Protein AF-A0A0G1EX30-F1 (afdb_monomer)

pLDDT: mean 79.74, std 10.39, range [30.94, 90.31]

Secondary structure (DSSP, 8-state):
------TTS---EEEGGGHHHHHHHHHHHHHHHHHHHHHHHHHIIIIIHHHHHHHHHHTT-PPPHHHHHHHHHHHHHHHHHHHHHHHHHHH-----HHHHHHHTTS-TT-EEEHHHH--HHHHHHHHHHHHHHHHHHHHHHHHHHHHHHTT-

Mean predicted aligned error: 8.18 Å

Sequence (152 aa):
MVIIPFPFLFFHYIKKEDARDLLKKQRKFIPIILFAVVGVAVIIQFFVSPKIFSLYKDLNEPVPFMTQISSYVVIAITAVCSIIISIYLKSTPPNYERLDKVLAKYKEGEMIKTREILDFRYEIVIFVLLGVIVGYLVLSNIVPIYNLTNKY

Organism: NCBI:txid1618369

Structure (mmCIF, N/CA/C/O backbone):
data_AF-A0A0G1EX30-F1
#
_entry.id   AF-A0A0G1EX30-F1
#
loop_
_atom_site.group_PDB
_atom_site.id
_atom_site.type_symbol
_atom_site.label_atom_id
_atom_site.label_alt_id
_atom_site.label_comp_id
_atom_site.label_asym_id
_atom_site.label_entity_id
_atom_site.label_seq_id
_atom_site.pdbx_PDB_ins_code
_atom_site.Cartn_x
_atom_site.Cartn_y
_atom_site.Cartn_z
_atom_site.occupancy
_atom_site.B_iso_or_equiv
_atom_site.auth_seq_id
_atom_site.auth_comp_id
_atom_site.auth_asym_id
_atom_site.auth_atom_id
_atom_site.pdbx_PDB_model_num
ATOM 1 N N . MET A 1 1 ? 8.074 -14.103 22.577 1.00 32.94 1 MET A N 1
ATOM 2 C CA . MET A 1 1 ? 7.420 -14.505 21.314 1.00 32.94 1 MET A CA 1
ATOM 3 C C . MET A 1 1 ? 6.399 -13.430 20.967 1.00 32.94 1 MET A C 1
ATOM 5 O O . MET A 1 1 ? 5.370 -13.347 21.622 1.00 32.94 1 MET A O 1
ATOM 9 N N . VAL A 1 2 ? 6.731 -12.511 20.056 1.00 30.94 2 VAL A N 1
ATOM 10 C CA . VAL A 1 2 ? 5.816 -11.431 19.650 1.00 30.94 2 VAL A CA 1
ATOM 11 C C . VAL A 1 2 ? 4.807 -12.048 18.692 1.00 30.94 2 VAL A C 1
ATOM 13 O O . VAL A 1 2 ? 5.081 -12.206 17.507 1.00 30.94 2 VAL A O 1
ATOM 16 N N . ILE A 1 3 ? 3.666 -12.476 19.228 1.00 39.44 3 ILE A N 1
ATOM 17 C CA . ILE A 1 3 ? 2.517 -12.874 18.418 1.00 39.44 3 ILE A CA 1
ATOM 18 C C . ILE A 1 3 ? 2.025 -11.581 17.780 1.00 39.44 3 ILE A C 1
ATOM 20 O O . ILE A 1 3 ? 1.371 -10.778 18.438 1.00 39.44 3 ILE A O 1
ATOM 24 N N . ILE A 1 4 ? 2.416 -11.335 16.531 1.00 45.66 4 ILE A N 1
ATOM 25 C CA . ILE A 1 4 ? 1.800 -10.301 15.704 1.00 45.66 4 ILE A CA 1
ATOM 26 C C . ILE A 1 4 ? 0.360 -10.782 15.516 1.00 45.66 4 ILE A C 1
ATOM 28 O O . ILE A 1 4 ? 0.157 -11.783 14.824 1.00 45.66 4 ILE A O 1
ATOM 32 N N . PRO A 1 5 ? -0.645 -10.170 16.165 1.00 50.03 5 PRO A N 1
ATOM 33 C CA . PRO A 1 5 ? -2.001 -10.622 15.980 1.00 50.03 5 PRO A CA 1
ATOM 34 C C . PRO A 1 5 ? -2.394 -10.104 14.605 1.00 50.03 5 PRO A C 1
ATOM 36 O O . PRO A 1 5 ? -2.685 -8.922 14.458 1.00 50.03 5 PRO A O 1
ATOM 39 N N . PHE A 1 6 ? -2.363 -10.958 13.583 1.00 54.72 6 PHE A N 1
ATOM 40 C CA . PHE A 1 6 ? -3.203 -10.716 12.422 1.00 54.72 6 PHE A CA 1
ATOM 41 C C . PHE A 1 6 ? -4.639 -10.743 12.958 1.00 54.72 6 PHE A C 1
ATOM 43 O O . PHE A 1 6 ? -5.106 -11.812 13.357 1.00 54.72 6 PHE A O 1
ATOM 50 N N . PRO A 1 7 ? -5.360 -9.611 13.004 1.00 56.94 7 PRO A N 1
ATOM 51 C CA . PRO A 1 7 ? -6.721 -9.570 13.544 1.00 56.94 7 PRO A CA 1
ATOM 52 C C . PRO A 1 7 ? -7.732 -10.334 12.659 1.00 56.94 7 PRO A C 1
ATOM 54 O O . PRO A 1 7 ? -8.924 -10.352 12.947 1.00 56.94 7 PRO A O 1
ATOM 57 N N . PHE A 1 8 ? -7.254 -10.966 11.581 1.00 55.91 8 PHE A N 1
ATOM 58 C CA . PHE A 1 8 ? -7.993 -11.177 10.345 1.00 55.91 8 PHE A CA 1
ATOM 59 C C . PHE A 1 8 ? -8.662 -12.552 10.191 1.00 55.91 8 PHE A C 1
ATOM 61 O O . PHE A 1 8 ? -9.606 -12.666 9.420 1.00 55.91 8 PHE A O 1
ATOM 68 N N . LEU A 1 9 ? -8.217 -13.606 10.886 1.00 54.91 9 LEU A N 1
ATOM 69 C CA . LEU A 1 9 ? -8.638 -14.980 10.537 1.00 54.91 9 LEU A CA 1
ATOM 70 C C . LEU A 1 9 ? -9.211 -15.823 11.675 1.00 54.91 9 LEU A C 1
ATOM 72 O O . LEU A 1 9 ? -9.740 -16.901 11.420 1.00 54.91 9 LEU A O 1
ATOM 76 N N . PHE A 1 10 ? -9.180 -15.335 12.914 1.00 54.22 10 PHE A N 1
ATOM 77 C CA . PHE A 1 10 ? -9.659 -16.112 14.050 1.00 54.22 10 PHE A CA 1
ATOM 78 C C . PHE A 1 10 ? -10.590 -15.290 14.936 1.00 54.22 10 PHE A C 1
ATOM 80 O O . PHE A 1 10 ? -10.183 -14.316 15.576 1.00 54.22 10 PHE A O 1
ATOM 87 N N . PHE A 1 11 ? -11.853 -15.715 14.981 1.00 64.50 11 PHE A N 1
ATOM 88 C CA . PHE A 1 11 ? -12.882 -15.172 15.859 1.00 64.50 11 PHE A CA 1
ATOM 89 C C . PHE A 1 11 ? -12.583 -15.547 17.311 1.00 64.50 11 PHE A C 1
ATOM 91 O O . PHE A 1 11 ? -13.080 -16.544 17.828 1.00 64.50 11 PHE A O 1
ATOM 98 N N . HIS A 1 12 ? -11.752 -14.744 17.963 1.00 76.38 12 HIS A N 1
ATOM 99 C CA . HIS A 1 12 ? -11.476 -14.891 19.384 1.00 76.38 12 HIS A CA 1
ATOM 100 C C . HIS A 1 12 ? -12.480 -14.103 20.226 1.00 76.38 12 HIS A C 1
ATOM 102 O O . HIS A 1 12 ? -13.057 -13.103 19.787 1.00 76.38 12 HIS A O 1
ATOM 108 N N . TYR A 1 13 ? -12.681 -14.586 21.446 1.00 82.75 13 TYR A N 1
ATOM 109 C CA . TYR A 1 13 ? -13.396 -13.875 22.491 1.00 82.75 13 TYR A CA 1
ATOM 110 C C . TYR A 1 13 ? -12.392 -13.058 23.301 1.00 82.75 13 TYR A C 1
ATOM 112 O O . TYR A 1 13 ? -11.332 -13.570 23.662 1.00 82.75 13 TYR A O 1
ATOM 120 N N . ILE A 1 14 ? -12.723 -11.804 23.592 1.00 85.75 14 ILE A N 1
ATOM 121 C CA . ILE A 1 14 ? -11.867 -10.869 24.330 1.00 85.75 14 ILE A CA 1
ATOM 122 C C . ILE A 1 14 ? -12.681 -10.145 25.393 1.00 85.75 14 ILE A C 1
ATOM 124 O O . ILE A 1 14 ? -13.885 -9.958 25.230 1.00 85.75 14 ILE A O 1
ATOM 128 N N . LYS A 1 15 ? -12.050 -9.754 26.499 1.00 87.12 15 LYS A N 1
ATOM 129 C CA . LYS A 1 15 ? -12.765 -9.071 27.577 1.00 87.12 15 LYS A CA 1
ATOM 130 C C . LYS A 1 15 ? -13.219 -7.682 27.135 1.00 87.12 15 LYS A C 1
ATOM 132 O O . LYS A 1 15 ? -12.518 -7.000 26.386 1.00 87.12 15 LYS A O 1
ATOM 137 N N . LYS A 1 16 ? -14.365 -7.235 27.657 1.00 85.69 16 LYS A N 1
ATOM 138 C CA . LYS A 1 16 ? -14.918 -5.890 27.417 1.00 85.69 16 LYS A CA 1
ATOM 139 C C . LYS A 1 16 ? -13.895 -4.762 27.619 1.00 85.69 16 LYS A C 1
ATOM 141 O O . LYS A 1 16 ? -13.865 -3.818 26.832 1.00 85.69 16 LYS A O 1
ATOM 146 N N . GLU A 1 17 ? -13.065 -4.867 28.653 1.00 85.69 17 GLU A N 1
ATOM 147 C CA . GLU A 1 17 ? -12.040 -3.875 29.007 1.00 85.69 17 GLU A CA 1
ATOM 148 C C . GLU A 1 17 ? -10.961 -3.706 27.922 1.00 85.69 17 GLU A C 1
ATOM 150 O O . GLU A 1 17 ? -10.570 -2.583 27.602 1.00 85.69 17 GLU A O 1
ATOM 155 N N . ASP A 1 18 ? -10.580 -4.797 27.255 1.00 85.81 18 ASP A N 1
ATOM 156 C CA . ASP A 1 18 ? -9.525 -4.806 26.236 1.00 85.81 18 ASP A CA 1
ATOM 157 C C . ASP A 1 18 ? -10.012 -4.330 24.857 1.00 85.81 18 ASP A C 1
ATOM 159 O O . ASP A 1 18 ? -9.211 -4.058 23.956 1.00 85.81 18 ASP A O 1
ATOM 163 N N . ALA A 1 19 ? -11.327 -4.199 24.662 1.00 83.88 19 ALA A N 1
ATOM 164 C CA . ALA A 1 19 ? -11.932 -3.917 23.363 1.00 83.88 19 ALA A CA 1
ATOM 165 C C . ALA A 1 19 ? -11.429 -2.607 22.727 1.00 83.88 19 ALA A C 1
ATOM 167 O O . ALA A 1 19 ? -11.162 -2.555 21.522 1.0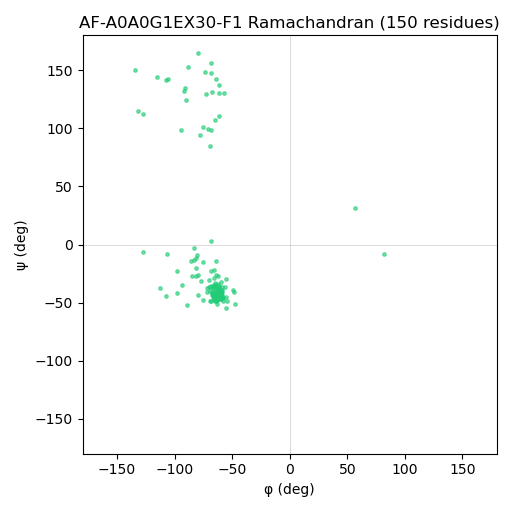0 83.88 19 ALA A O 1
ATOM 168 N N . ARG A 1 20 ? -11.239 -1.551 23.534 1.00 84.12 20 ARG A N 1
ATOM 169 C CA . ARG A 1 20 ? -10.689 -0.268 23.053 1.00 84.12 20 ARG A CA 1
ATOM 170 C C . ARG A 1 20 ? -9.244 -0.412 22.587 1.00 84.12 20 ARG A C 1
ATOM 172 O O . ARG A 1 20 ? -8.849 0.215 21.603 1.00 84.12 20 ARG A O 1
ATOM 179 N N . ASP A 1 21 ? -8.456 -1.227 23.274 1.00 83.88 21 ASP A N 1
ATOM 180 C CA . ASP A 1 21 ? -7.042 -1.396 22.965 1.00 83.88 21 ASP A CA 1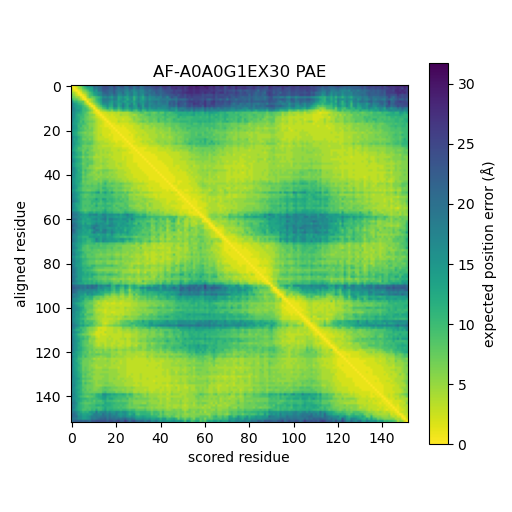
ATOM 181 C C . ASP A 1 21 ? -6.822 -2.277 21.739 1.00 83.88 21 ASP A C 1
ATOM 183 O O . ASP A 1 21 ? -5.911 -2.005 20.952 1.00 83.88 21 ASP A O 1
ATOM 187 N N . LEU A 1 22 ? -7.700 -3.252 21.493 1.00 81.56 22 LEU A N 1
ATOM 188 C CA . LEU A 1 22 ? -7.708 -3.991 20.230 1.00 81.56 22 LEU A CA 1
ATOM 189 C C . LEU A 1 22 ? -8.005 -3.083 19.037 1.00 81.56 22 LEU A C 1
ATOM 191 O O . LEU A 1 22 ? -7.276 -3.136 18.046 1.00 81.56 22 LEU A O 1
ATOM 195 N N . LEU A 1 23 ? -9.001 -2.198 19.149 1.00 80.81 23 LEU A N 1
ATOM 196 C CA . LEU A 1 23 ? -9.333 -1.257 18.076 1.00 80.81 23 LEU A CA 1
ATOM 197 C C . LEU A 1 23 ? -8.160 -0.305 17.776 1.00 80.81 23 LEU A C 1
ATOM 199 O O . LEU A 1 23 ? -7.823 -0.060 16.615 1.00 80.81 23 LEU A O 1
ATOM 203 N N . LYS A 1 24 ? -7.470 0.188 18.816 1.00 81.25 24 LYS A N 1
ATOM 204 C CA . LYS A 1 24 ? -6.247 0.996 18.650 1.00 81.25 24 LYS A CA 1
ATOM 205 C C . LYS A 1 24 ? -5.124 0.203 17.974 1.00 81.25 24 LYS A C 1
ATOM 207 O O . LYS A 1 24 ? -4.430 0.754 17.118 1.00 81.25 24 LYS A O 1
ATOM 212 N N . LYS A 1 25 ? -4.921 -1.064 18.355 1.00 80.19 25 LYS A N 1
ATOM 213 C CA . LYS A 1 25 ? -3.887 -1.938 17.774 1.00 80.19 25 LYS A CA 1
ATOM 214 C C . LYS A 1 25 ? -4.163 -2.232 16.298 1.00 80.19 25 LYS A C 1
ATOM 216 O O . LYS A 1 25 ? -3.271 -2.013 15.482 1.00 80.19 25 LYS A O 1
ATOM 221 N N . GLN A 1 26 ? -5.389 -2.627 15.948 1.00 78.44 26 GLN A N 1
ATOM 222 C CA . GLN A 1 26 ? -5.801 -2.858 14.556 1.00 78.44 26 GLN A CA 1
ATOM 223 C C . GLN A 1 26 ? -5.546 -1.614 13.698 1.00 78.44 26 GLN A C 1
ATOM 225 O O . GLN A 1 26 ? -4.949 -1.681 12.627 1.00 78.44 26 GLN A O 1
ATOM 230 N N . ARG A 1 27 ? -5.916 -0.440 14.209 1.00 77.31 27 ARG A N 1
ATOM 231 C CA . ARG A 1 27 ? -5.712 0.821 13.502 1.00 77.31 27 ARG A CA 1
ATOM 232 C C . ARG A 1 27 ? -4.236 1.142 1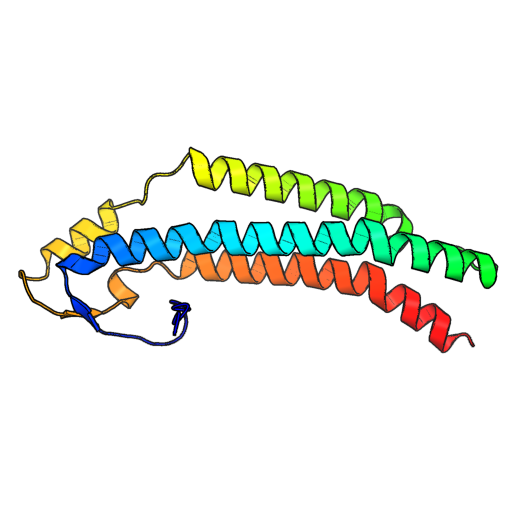3.247 1.00 77.31 27 ARG A C 1
ATOM 234 O O . ARG A 1 27 ? -3.916 1.642 12.171 1.00 77.31 27 ARG A O 1
ATOM 241 N N . LYS A 1 28 ? -3.353 0.883 14.217 1.00 79.12 28 LYS A N 1
ATOM 242 C CA . LYS A 1 28 ? -1.899 1.096 14.083 1.00 79.12 28 LYS A CA 1
ATOM 243 C C . LYS A 1 28 ? -1.247 0.132 13.090 1.00 79.12 28 LYS A C 1
ATOM 245 O O . LYS A 1 28 ? -0.201 0.459 12.546 1.00 79.12 28 LYS A O 1
ATOM 250 N N . PHE A 1 29 ? -1.861 -1.019 12.830 1.00 78.56 29 PHE A N 1
ATOM 251 C CA . PHE A 1 29 ? -1.349 -2.002 11.879 1.00 78.56 29 PHE A CA 1
ATOM 252 C C . PHE A 1 29 ? -1.432 -1.517 10.420 1.00 78.56 29 PHE A C 1
ATOM 254 O O . PHE A 1 29 ? -0.507 -1.731 9.642 1.00 78.56 29 PHE A O 1
ATOM 261 N N . ILE A 1 30 ? -2.488 -0.779 10.067 1.00 79.31 30 ILE A N 1
ATOM 262 C CA . ILE A 1 30 ? -2.709 -0.235 8.715 1.00 79.31 30 ILE A CA 1
ATOM 263 C C . ILE A 1 30 ? -1.537 0.627 8.196 1.00 79.31 30 ILE A C 1
ATOM 265 O O . ILE A 1 30 ? -1.004 0.313 7.130 1.00 79.31 30 ILE A O 1
ATOM 269 N N . PRO A 1 31 ? -1.078 1.681 8.901 1.00 80.38 31 PRO A N 1
ATOM 270 C CA . PRO A 1 31 ? 0.022 2.508 8.418 1.00 80.38 31 PRO A CA 1
ATOM 271 C C . PRO A 1 31 ? 1.344 1.737 8.357 1.00 80.38 31 PRO A C 1
ATOM 273 O O . PRO A 1 31 ? 2.151 2.038 7.489 1.00 80.38 31 PRO A O 1
ATOM 276 N N . ILE A 1 32 ? 1.554 0.723 9.208 1.00 84.38 32 ILE A N 1
ATOM 277 C CA . ILE A 1 32 ? 2.753 -0.132 9.163 1.00 84.38 32 ILE A CA 1
ATOM 278 C C . ILE A 1 32 ? 2.817 -0.891 7.833 1.00 84.38 32 ILE A C 1
ATOM 280 O O . ILE A 1 32 ? 3.859 -0.888 7.178 1.00 84.38 32 ILE A O 1
ATOM 284 N N . ILE A 1 33 ? 1.702 -1.490 7.400 1.00 82.81 33 ILE A N 1
ATOM 285 C CA . ILE A 1 33 ? 1.636 -2.192 6.109 1.00 82.81 33 ILE A CA 1
ATOM 286 C C . ILE A 1 33 ? 1.884 -1.223 4.948 1.00 82.81 33 ILE A C 1
ATOM 288 O O . ILE A 1 33 ? 2.663 -1.526 4.046 1.00 82.81 33 ILE A O 1
ATOM 292 N N . LEU A 1 34 ? 1.254 -0.045 4.971 1.00 82.56 34 LEU A N 1
ATOM 293 C CA . LEU A 1 34 ? 1.438 0.958 3.918 1.00 82.56 34 LEU A CA 1
ATOM 294 C C . LEU A 1 34 ? 2.893 1.449 3.843 1.00 82.56 34 LEU A C 1
ATOM 296 O O . LEU A 1 34 ? 3.425 1.621 2.748 1.00 82.56 34 LEU A O 1
ATOM 300 N N . PHE A 1 35 ? 3.558 1.613 4.989 1.00 86.25 35 PHE A N 1
ATOM 301 C CA . PHE A 1 35 ? 4.974 1.979 5.045 1.00 86.25 35 PHE A CA 1
ATOM 302 C C . PHE A 1 35 ? 5.872 0.885 4.455 1.00 86.25 35 PHE A C 1
ATOM 304 O O . PHE A 1 35 ? 6.808 1.185 3.716 1.00 86.25 35 PHE A O 1
ATOM 311 N N . ALA A 1 36 ? 5.564 -0.387 4.730 1.00 86.06 36 ALA A N 1
ATOM 312 C CA . ALA A 1 36 ? 6.287 -1.517 4.153 1.00 86.06 36 ALA A CA 1
ATOM 313 C C . ALA A 1 36 ? 6.179 -1.536 2.618 1.00 86.06 36 ALA A C 1
ATOM 315 O O . ALA A 1 36 ? 7.177 -1.740 1.931 1.00 86.06 36 ALA A O 1
ATOM 316 N N . VAL A 1 37 ? 4.994 -1.258 2.071 1.00 84.69 37 VAL A N 1
ATOM 317 C CA . VAL A 1 37 ? 4.749 -1.232 0.616 1.00 84.69 37 VAL A CA 1
ATOM 318 C C . VAL A 1 37 ? 5.493 -0.088 -0.057 1.00 84.69 37 VAL A C 1
ATOM 320 O O . VAL A 1 37 ? 6.115 -0.289 -1.098 1.00 84.69 37 VAL A O 1
ATOM 323 N N . VAL A 1 38 ? 5.494 1.089 0.570 1.00 87.06 38 VAL A N 1
ATOM 324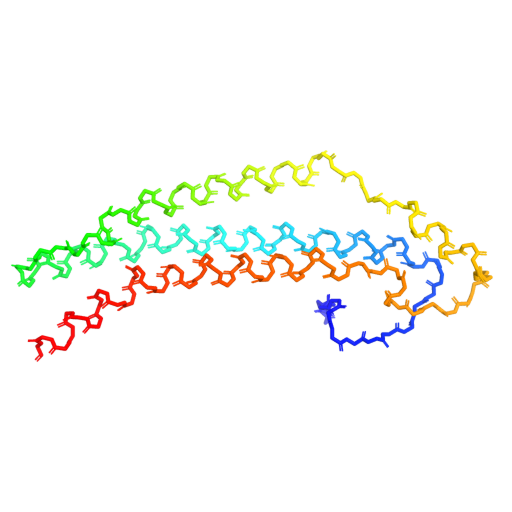 C CA . VAL A 1 38 ? 6.319 2.226 0.147 1.00 87.06 38 VAL A CA 1
ATOM 325 C C . VAL A 1 38 ? 7.801 1.843 0.136 1.00 87.06 38 VAL A C 1
ATOM 327 O O . VAL A 1 38 ? 8.485 2.092 -0.853 1.00 87.06 38 VAL A O 1
ATOM 330 N N . GLY A 1 39 ? 8.290 1.175 1.183 1.00 87.81 39 GLY A N 1
ATOM 331 C CA . GLY A 1 39 ? 9.673 0.697 1.244 1.00 87.81 39 GLY A CA 1
ATOM 332 C C . GLY A 1 39 ? 10.026 -0.252 0.096 1.00 87.81 39 GLY A C 1
ATOM 333 O O . GLY A 1 39 ? 11.044 -0.065 -0.569 1.00 87.81 39 GLY A O 1
ATOM 334 N N . VAL A 1 40 ? 9.160 -1.227 -0.193 1.00 87.31 40 VAL A N 1
ATOM 335 C CA . VAL A 1 40 ? 9.345 -2.158 -1.320 1.00 87.31 40 VAL A CA 1
ATOM 336 C C . VAL A 1 40 ? 9.364 -1.416 -2.660 1.00 87.31 40 VAL A C 1
ATOM 338 O O . VAL A 1 40 ? 10.243 -1.670 -3.483 1.00 87.31 40 VAL A O 1
ATOM 341 N N . ALA A 1 41 ? 8.443 -0.474 -2.874 1.00 85.25 41 ALA A N 1
ATOM 342 C CA . ALA A 1 41 ? 8.380 0.317 -4.102 1.00 85.25 41 ALA A CA 1
ATOM 343 C C . ALA A 1 41 ? 9.661 1.139 -4.328 1.00 85.25 41 ALA A C 1
ATOM 345 O O . ALA A 1 41 ? 10.195 1.163 -5.438 1.00 85.25 41 ALA A O 1
ATOM 346 N N . VAL A 1 42 ? 10.203 1.748 -3.267 1.00 87.06 42 VAL A N 1
ATOM 347 C CA . VAL A 1 42 ? 11.474 2.487 -3.316 1.00 87.06 42 VAL A CA 1
ATOM 348 C C . VAL A 1 42 ? 12.638 1.559 -3.666 1.00 87.06 42 VAL A C 1
ATOM 350 O O . VAL A 1 42 ? 13.455 1.905 -4.518 1.00 87.06 42 VAL A O 1
ATOM 353 N N . ILE A 1 43 ? 12.704 0.366 -3.067 1.00 88.38 43 ILE A N 1
ATOM 354 C CA . ILE A 1 43 ? 13.754 -0.613 -3.386 1.00 88.38 43 ILE A CA 1
ATOM 355 C C . ILE A 1 43 ? 13.693 -1.003 -4.867 1.00 88.38 43 ILE A C 1
ATOM 357 O O . ILE A 1 43 ? 14.718 -0.993 -5.548 1.00 88.38 43 ILE A O 1
ATOM 361 N N . ILE A 1 44 ? 12.504 -1.302 -5.392 1.00 83.88 44 ILE A N 1
ATOM 362 C CA . ILE A 1 44 ? 12.337 -1.646 -6.811 1.00 83.88 44 ILE A CA 1
ATOM 363 C C . ILE A 1 44 ? 12.820 -0.493 -7.697 1.00 83.88 44 ILE A C 1
ATOM 365 O O . ILE A 1 44 ? 13.602 -0.713 -8.621 1.00 83.88 44 ILE A O 1
ATOM 369 N N . GLN A 1 45 ? 12.439 0.739 -7.371 1.00 83.00 45 GLN A N 1
ATOM 370 C CA . GLN A 1 45 ? 12.790 1.904 -8.172 1.00 83.00 45 GLN A CA 1
ATOM 371 C C . GLN A 1 45 ? 14.299 2.187 -8.206 1.00 83.00 45 GLN A C 1
ATOM 373 O O . GLN A 1 45 ? 14.841 2.514 -9.260 1.00 83.00 45 GLN A O 1
ATOM 378 N N . PHE A 1 46 ? 14.985 2.063 -7.071 1.00 85.88 46 PHE A N 1
ATOM 379 C CA . PHE A 1 46 ? 16.410 2.392 -6.981 1.00 85.88 46 PHE A CA 1
ATOM 380 C C . PHE A 1 46 ? 17.333 1.246 -7.397 1.00 85.88 46 PHE A C 1
ATOM 382 O O . PHE A 1 46 ? 18.449 1.508 -7.837 1.00 85.88 46 PHE A O 1
ATOM 389 N N . PHE A 1 47 ? 16.899 -0.009 -7.271 1.00 86.44 47 PHE A N 1
ATOM 390 C CA . PHE A 1 47 ? 17.767 -1.165 -7.516 1.00 86.44 47 PHE A CA 1
ATOM 391 C C . PHE A 1 47 ? 17.373 -1.988 -8.739 1.00 86.44 47 PHE A C 1
ATOM 393 O O . PHE A 1 47 ? 18.256 -2.496 -9.430 1.00 86.44 47 PHE A O 1
ATOM 400 N N . VAL A 1 48 ? 16.077 -2.162 -9.002 1.00 84.31 48 VAL A N 1
ATOM 401 C CA . VAL A 1 48 ? 15.594 -3.049 -10.071 1.00 84.31 48 VAL A CA 1
ATOM 402 C C . VAL A 1 48 ? 15.472 -2.284 -11.381 1.00 84.31 48 VAL A C 1
ATOM 404 O O . VAL A 1 48 ? 16.083 -2.695 -12.366 1.00 84.31 48 VAL A O 1
ATOM 407 N N . SER A 1 49 ? 14.777 -1.142 -11.383 1.00 83.94 49 SER A N 1
ATOM 408 C CA . SER A 1 49 ? 14.610 -0.298 -12.574 1.00 83.94 49 SER A CA 1
ATOM 409 C C . SER A 1 49 ? 15.928 -0.029 -13.322 1.00 83.94 49 SER A C 1
ATOM 411 O O . SER A 1 49 ? 15.983 -0.328 -14.517 1.00 83.94 49 SER A O 1
ATOM 413 N N . PRO A 1 50 ? 17.028 0.435 -12.683 1.00 85.19 50 PRO A N 1
ATOM 414 C CA . PRO A 1 50 ? 18.281 0.688 -13.403 1.00 85.19 50 PRO A CA 1
ATOM 415 C C . PRO A 1 50 ? 18.892 -0.564 -14.044 1.00 85.19 50 PRO A C 1
ATOM 417 O O . PRO A 1 50 ? 19.458 -0.464 -15.131 1.00 85.19 50 PRO A O 1
ATOM 420 N N . LYS A 1 51 ? 18.745 -1.742 -13.422 1.00 85.38 51 LYS A N 1
ATOM 421 C CA . LYS A 1 51 ? 19.253 -3.007 -13.978 1.00 85.38 51 LYS A CA 1
ATOM 422 C C . LYS A 1 51 ? 18.494 -3.432 -15.229 1.00 85.38 51 LYS A C 1
ATOM 424 O O . LYS A 1 51 ? 19.088 -3.977 -16.151 1.00 85.38 51 LYS A O 1
ATOM 429 N N . ILE A 1 52 ? 17.190 -3.174 -15.288 1.00 82.62 52 ILE A N 1
ATOM 430 C CA . ILE A 1 52 ? 16.414 -3.463 -16.497 1.00 82.62 52 ILE A CA 1
ATOM 431 C C . ILE A 1 52 ? 16.857 -2.541 -17.632 1.00 82.62 52 ILE A C 1
ATOM 433 O O . ILE A 1 52 ? 17.109 -3.015 -18.735 1.00 82.62 52 ILE A O 1
ATOM 437 N N . PHE A 1 53 ? 17.061 -1.250 -17.361 1.00 81.94 53 PHE A N 1
ATOM 438 C CA . PHE A 1 53 ? 17.550 -0.323 -18.383 1.00 81.94 53 PHE A CA 1
ATOM 439 C C . PHE A 1 53 ? 18.931 -0.698 -18.934 1.00 81.94 53 PHE A C 1
ATOM 441 O O . PHE A 1 53 ? 19.156 -0.511 -20.128 1.00 81.94 53 PHE A O 1
ATOM 448 N N . SER A 1 54 ? 19.846 -1.221 -18.109 1.00 84.69 54 SER A N 1
ATOM 449 C CA . SER A 1 54 ? 21.139 -1.701 -18.614 1.00 84.69 54 SER A CA 1
ATOM 450 C C . SER A 1 54 ? 20.976 -2.928 -19.510 1.00 84.69 54 SER A C 1
ATOM 452 O O . SER A 1 54 ? 21.523 -2.936 -20.603 1.00 84.69 54 SER A O 1
ATOM 454 N N . LEU A 1 55 ? 20.137 -3.896 -19.124 1.00 84.44 55 LEU A N 1
ATOM 455 C CA . LEU A 1 55 ? 19.892 -5.096 -19.936 1.00 84.44 55 LEU A CA 1
ATOM 456 C C . LEU A 1 55 ? 19.318 -4.764 -21.320 1.00 84.44 55 LEU A C 1
ATOM 458 O O . LEU A 1 55 ? 19.765 -5.310 -22.320 1.00 84.44 55 LEU A O 1
ATOM 462 N N . TYR A 1 56 ? 18.359 -3.840 -21.399 1.00 84.12 56 TYR A N 1
ATOM 463 C CA . TYR A 1 56 ? 17.804 -3.408 -22.687 1.00 84.12 56 TYR A CA 1
ATOM 464 C C . TYR A 1 56 ? 18.844 -2.705 -23.573 1.00 84.12 56 TYR A C 1
ATOM 466 O O . TYR A 1 56 ? 18.847 -2.904 -24.787 1.00 84.12 56 TYR A O 1
ATOM 474 N N . LYS A 1 57 ? 19.759 -1.924 -22.977 1.00 83.88 57 LYS A N 1
ATOM 475 C CA . LYS A 1 57 ? 20.876 -1.303 -23.709 1.00 83.88 57 LYS A CA 1
ATOM 476 C C . LYS A 1 57 ? 21.855 -2.345 -24.243 1.00 83.88 57 LYS A C 1
ATOM 478 O O . LYS A 1 57 ? 22.258 -2.236 -25.395 1.00 83.88 57 LYS A O 1
ATOM 483 N N . ASP A 1 58 ? 22.196 -3.345 -23.435 1.00 88.00 58 ASP A N 1
ATOM 484 C CA . ASP A 1 58 ? 23.144 -4.398 -23.814 1.00 88.00 58 ASP A CA 1
ATOM 485 C C . ASP A 1 58 ? 22.597 -5.277 -24.950 1.00 88.00 58 ASP A C 1
ATOM 487 O O . ASP A 1 58 ? 23.341 -5.693 -25.836 1.00 88.00 58 ASP A O 1
ATOM 491 N N . LEU A 1 59 ? 21.282 -5.514 -24.961 1.00 86.62 59 LEU A N 1
ATOM 492 C CA . LEU A 1 59 ? 20.589 -6.274 -26.007 1.00 86.62 59 LEU A CA 1
ATOM 493 C C . LEU A 1 59 ? 20.235 -5.425 -27.240 1.00 86.62 59 LEU A C 1
ATOM 495 O O . LEU A 1 59 ? 19.733 -5.958 -28.226 1.00 86.62 59 LEU A O 1
ATOM 499 N N . ASN A 1 60 ? 20.521 -4.118 -27.202 1.00 83.81 60 ASN A N 1
ATOM 500 C CA . ASN A 1 60 ? 20.201 -3.151 -28.253 1.00 83.81 60 ASN A CA 1
ATOM 501 C C . ASN A 1 60 ? 18.693 -3.105 -28.597 1.00 83.81 60 ASN A C 1
ATOM 503 O O . ASN A 1 60 ? 18.300 -2.840 -29.734 1.00 83.81 60 ASN A O 1
ATOM 507 N N . GLU A 1 61 ? 17.844 -3.368 -27.598 1.00 84.56 61 GLU A N 1
ATOM 508 C CA . GLU A 1 61 ? 16.387 -3.422 -27.720 1.00 84.56 61 GLU A CA 1
ATOM 509 C C . GLU A 1 61 ? 15.737 -2.175 -27.100 1.00 84.56 61 GLU A C 1
ATOM 511 O O . GLU A 1 61 ? 16.162 -1.700 -26.039 1.00 84.56 61 GLU A O 1
ATOM 516 N N . PRO A 1 62 ? 14.664 -1.635 -27.703 1.00 82.31 62 PRO A N 1
ATOM 517 C CA . PRO A 1 62 ? 13.947 -0.513 -27.123 1.00 82.31 62 PRO A CA 1
ATOM 518 C C . PRO A 1 62 ? 13.236 -0.938 -25.835 1.00 82.31 62 PRO A C 1
ATOM 520 O O . PRO A 1 62 ? 12.499 -1.924 -25.796 1.00 82.31 62 PRO A O 1
ATOM 523 N N . VAL A 1 63 ? 13.411 -0.148 -24.774 1.00 79.12 63 VAL A N 1
ATOM 524 C CA . VAL A 1 63 ? 12.698 -0.373 -23.512 1.00 79.12 63 VAL A CA 1
ATOM 525 C C . VAL A 1 63 ? 11.186 -0.257 -23.717 1.00 79.12 63 VAL A C 1
ATOM 527 O O . VAL A 1 63 ? 10.722 0.750 -24.265 1.00 79.12 63 VAL A O 1
ATOM 530 N N . PRO A 1 64 ? 10.390 -1.228 -23.239 1.00 82.06 64 PRO A N 1
ATOM 531 C CA . PRO A 1 64 ? 8.956 -1.238 -23.446 1.00 82.06 64 PRO A CA 1
ATOM 532 C C . PRO A 1 64 ? 8.315 -0.041 -22.758 1.00 82.06 64 PRO A C 1
ATOM 534 O O . PRO A 1 64 ? 8.673 0.330 -21.640 1.00 82.06 64 PRO A O 1
ATOM 537 N N . PHE A 1 65 ? 7.307 0.528 -23.408 1.00 76.12 65 PHE A N 1
ATOM 538 C CA . PHE A 1 65 ? 6.603 1.728 -22.955 1.00 76.12 65 PHE A CA 1
ATOM 539 C C . PHE A 1 65 ? 6.153 1.662 -21.485 1.00 76.12 65 PHE A C 1
ATOM 541 O O . PHE A 1 65 ? 6.311 2.626 -20.736 1.00 76.12 65 PHE A O 1
ATOM 548 N N . MET A 1 66 ? 5.684 0.490 -21.039 1.00 72.25 66 MET A N 1
ATOM 549 C CA . MET A 1 66 ? 5.264 0.271 -19.652 1.00 72.25 66 MET A CA 1
ATOM 550 C C . MET A 1 66 ? 6.391 0.508 -18.636 1.00 72.25 66 MET A C 1
ATOM 552 O O . MET A 1 66 ? 6.115 1.005 -17.552 1.00 72.25 66 MET A O 1
ATOM 556 N N . THR A 1 67 ? 7.653 0.234 -18.988 1.00 77.06 67 THR A N 1
ATOM 557 C CA . THR A 1 67 ? 8.820 0.482 -18.112 1.00 77.06 67 THR A CA 1
ATOM 558 C C . THR A 1 67 ? 9.276 1.936 -18.093 1.00 77.06 67 THR A C 1
ATOM 560 O O . THR A 1 67 ? 9.845 2.393 -17.107 1.00 77.06 67 THR A O 1
ATOM 563 N N . GLN A 1 68 ? 9.021 2.691 -19.163 1.00 77.81 68 GLN A N 1
ATOM 564 C CA . GLN A 1 68 ? 9.390 4.108 -19.212 1.00 77.81 68 GLN A CA 1
ATOM 565 C C . GLN A 1 68 ? 8.477 4.933 -18.298 1.00 77.81 68 GLN A C 1
ATOM 567 O O . GLN A 1 68 ? 8.931 5.807 -17.562 1.00 77.81 68 GLN A O 1
ATOM 572 N N . ILE A 1 69 ? 7.183 4.612 -18.304 1.00 80.00 69 ILE A N 1
ATOM 573 C CA . ILE A 1 69 ? 6.179 5.302 -17.488 1.00 80.00 69 ILE A CA 1
ATOM 574 C C . ILE A 1 69 ? 6.163 4.788 -16.049 1.00 80.00 69 ILE A C 1
ATOM 576 O O . ILE A 1 69 ? 5.823 5.545 -15.137 1.00 80.00 69 ILE A O 1
ATOM 580 N N . SER A 1 70 ? 6.566 3.538 -15.815 1.00 78.00 70 SER A N 1
ATOM 581 C CA . SER A 1 70 ? 6.521 2.953 -14.477 1.00 78.00 70 SER A CA 1
ATOM 582 C C . SER A 1 70 ? 7.340 3.710 -13.457 1.00 78.00 70 SER A C 1
ATOM 584 O O . SER A 1 70 ? 6.875 3.874 -12.339 1.00 78.00 70 SER A O 1
ATOM 586 N N . SER A 1 71 ? 8.491 4.261 -13.839 1.00 79.12 71 SER A N 1
ATOM 587 C CA . SER A 1 71 ? 9.283 5.110 -12.949 1.00 79.12 71 SER A CA 1
ATOM 588 C C . SER A 1 71 ? 8.447 6.265 -12.381 1.00 79.12 71 SER A C 1
ATOM 590 O O . SER A 1 71 ? 8.392 6.477 -11.170 1.00 79.12 71 SER A O 1
ATOM 592 N N . TYR A 1 72 ? 7.718 6.973 -13.245 1.00 84.69 72 TYR A N 1
ATOM 593 C CA . TYR A 1 72 ? 6.858 8.083 -12.837 1.00 84.69 72 TYR A CA 1
ATOM 594 C C . TYR A 1 72 ? 5.638 7.612 -12.043 1.00 84.69 72 TYR A C 1
ATOM 596 O O . TYR A 1 72 ? 5.275 8.234 -11.044 1.00 84.69 72 TYR A O 1
ATOM 604 N N . VAL A 1 73 ? 5.027 6.495 -12.443 1.00 83.25 73 VAL A N 1
ATOM 605 C CA . VAL A 1 73 ? 3.856 5.930 -11.755 1.00 83.25 73 VAL A CA 1
ATOM 606 C C . VAL A 1 73 ? 4.221 5.424 -10.364 1.00 83.25 73 VAL A C 1
ATOM 608 O O . VAL A 1 73 ? 3.494 5.690 -9.412 1.00 83.25 73 VAL A O 1
ATOM 611 N N . VAL A 1 74 ? 5.362 4.758 -10.206 1.00 82.44 74 VAL A N 1
ATOM 612 C CA . VAL A 1 74 ? 5.856 4.278 -8.912 1.00 82.44 74 VAL A CA 1
ATOM 613 C C . VAL A 1 74 ? 6.150 5.455 -7.990 1.00 82.44 74 VAL A C 1
ATOM 615 O O . VAL A 1 74 ? 5.741 5.420 -6.831 1.00 82.44 74 VAL A O 1
ATOM 618 N N . ILE A 1 75 ? 6.769 6.530 -8.486 1.00 84.50 75 ILE A N 1
ATOM 619 C CA . ILE A 1 75 ? 6.992 7.751 -7.694 1.00 84.50 75 ILE A CA 1
ATOM 620 C C . ILE A 1 75 ? 5.657 8.386 -7.278 1.00 84.50 75 ILE A C 1
ATOM 622 O O . ILE A 1 75 ? 5.488 8.730 -6.107 1.00 84.50 75 ILE A O 1
ATOM 626 N N . ALA A 1 76 ? 4.689 8.487 -8.193 1.00 86.12 76 ALA A N 1
ATOM 627 C CA . ALA A 1 76 ? 3.366 9.034 -7.898 1.00 86.12 76 ALA A CA 1
ATOM 628 C C . ALA A 1 76 ? 2.608 8.191 -6.859 1.00 86.12 76 ALA A C 1
ATOM 630 O O . ALA A 1 76 ? 2.113 8.739 -5.875 1.00 86.12 76 ALA A O 1
ATOM 631 N N . ILE A 1 77 ? 2.577 6.862 -7.017 1.00 84.56 77 ILE A N 1
ATOM 632 C CA . ILE A 1 77 ? 1.976 5.930 -6.049 1.00 84.56 77 ILE A CA 1
ATOM 633 C C . ILE A 1 77 ? 2.667 6.069 -4.692 1.00 84.56 77 ILE A C 1
ATOM 635 O O . ILE A 1 77 ? 1.995 6.178 -3.671 1.00 84.56 77 ILE A O 1
ATOM 639 N N . THR A 1 78 ? 3.998 6.132 -4.671 1.00 84.62 78 THR A N 1
ATOM 640 C CA . THR A 1 78 ? 4.778 6.264 -3.434 1.00 84.62 78 THR A CA 1
ATOM 641 C C . THR A 1 78 ? 4.467 7.579 -2.711 1.00 84.62 78 THR A C 1
ATOM 643 O O . THR A 1 78 ? 4.248 7.580 -1.497 1.00 84.62 78 THR A O 1
ATOM 646 N N . ALA A 1 79 ? 4.379 8.693 -3.443 1.00 86.44 79 ALA A N 1
ATOM 647 C CA . ALA A 1 79 ? 4.017 9.996 -2.892 1.00 86.44 79 ALA A CA 1
ATOM 648 C C . ALA A 1 79 ? 2.578 10.007 -2.352 1.00 86.44 79 ALA A C 1
ATOM 650 O O . ALA A 1 79 ? 2.345 10.439 -1.222 1.00 86.44 79 ALA A O 1
ATOM 651 N N . VAL A 1 80 ? 1.622 9.467 -3.115 1.00 85.88 80 VAL A N 1
ATOM 652 C CA . VAL A 1 80 ? 0.214 9.359 -2.706 1.00 85.88 80 VAL A CA 1
ATOM 653 C C . VAL A 1 80 ? 0.075 8.478 -1.465 1.00 85.88 80 VAL A C 1
ATOM 655 O O . VAL A 1 80 ? -0.571 8.887 -0.503 1.00 85.88 80 VAL A O 1
ATOM 658 N N . CYS A 1 81 ? 0.731 7.316 -1.422 1.00 84.25 81 CYS A N 1
ATOM 659 C CA . CYS A 1 81 ? 0.745 6.450 -0.245 1.00 84.25 81 CYS A CA 1
ATOM 660 C C . CYS A 1 81 ? 1.343 7.164 0.975 1.00 84.25 81 CYS A C 1
ATOM 662 O O . CYS A 1 81 ? 0.763 7.086 2.054 1.00 84.25 81 CYS A O 1
ATOM 664 N N . SER A 1 82 ? 2.441 7.910 0.820 1.00 83.38 82 SER A N 1
ATOM 665 C CA . SER A 1 82 ? 3.055 8.686 1.910 1.00 83.38 82 SER A CA 1
ATOM 666 C C . SER A 1 82 ? 2.132 9.789 2.453 1.00 83.38 82 SER A C 1
ATOM 668 O O . SER A 1 82 ? 2.006 9.972 3.671 1.00 83.38 82 SER A O 1
ATOM 670 N N . ILE A 1 83 ? 1.404 10.476 1.567 1.00 86.06 83 ILE A N 1
ATOM 671 C CA . ILE A 1 83 ? 0.391 11.472 1.941 1.00 86.06 83 ILE A CA 1
ATOM 672 C C . ILE A 1 83 ? -0.782 10.800 2.665 1.00 86.06 83 ILE A C 1
ATOM 674 O O . ILE A 1 83 ? -1.183 11.264 3.732 1.00 86.06 83 ILE A O 1
ATOM 678 N N . ILE A 1 84 ? -1.297 9.681 2.143 1.00 83.75 84 ILE A N 1
ATOM 679 C CA . ILE A 1 84 ? -2.380 8.905 2.770 1.00 83.75 84 ILE A CA 1
ATOM 680 C C . ILE A 1 84 ? -1.963 8.433 4.165 1.00 83.75 84 ILE A C 1
ATOM 682 O O . ILE A 1 84 ? -2.734 8.593 5.109 1.00 83.75 84 ILE A O 1
ATOM 686 N N . ILE A 1 85 ? -0.742 7.914 4.322 1.00 82.81 85 ILE A N 1
ATOM 687 C CA . ILE A 1 85 ? -0.182 7.517 5.622 1.00 82.81 85 ILE A CA 1
ATOM 688 C C . ILE A 1 85 ? -0.161 8.717 6.574 1.00 82.81 85 ILE A C 1
ATOM 690 O O . ILE A 1 85 ? -0.633 8.612 7.706 1.00 82.81 85 ILE A O 1
ATOM 694 N N . SER A 1 86 ? 0.339 9.866 6.114 1.00 78.75 86 SER A N 1
ATOM 695 C CA . SER A 1 86 ? 0.454 11.084 6.924 1.00 78.75 86 SER A CA 1
ATOM 696 C C . SER A 1 86 ? -0.915 11.608 7.375 1.00 78.75 86 SER A C 1
ATOM 698 O O . SER A 1 86 ? -1.101 11.949 8.546 1.00 78.75 86 SER A O 1
ATOM 700 N N . ILE A 1 87 ? -1.904 11.608 6.476 1.00 80.31 87 ILE A N 1
ATOM 701 C CA . ILE A 1 87 ? -3.291 11.981 6.782 1.00 80.31 87 ILE A CA 1
ATOM 702 C C . ILE A 1 87 ? -3.910 10.975 7.757 1.00 80.31 87 ILE A C 1
ATOM 704 O O . ILE A 1 87 ? -4.546 11.383 8.730 1.00 80.31 87 ILE A O 1
ATOM 708 N N . TYR A 1 88 ? -3.700 9.676 7.542 1.00 79.00 88 TYR A N 1
ATOM 709 C CA . TYR A 1 88 ? -4.257 8.606 8.370 1.00 79.00 88 TYR A CA 1
ATOM 710 C C . TYR A 1 88 ? -3.686 8.591 9.796 1.00 79.00 88 TYR A C 1
ATOM 712 O O . TYR A 1 88 ? -4.424 8.335 10.754 1.00 79.00 88 TYR A O 1
ATOM 720 N N . LEU A 1 89 ? -2.391 8.891 9.948 1.00 75.81 89 LEU A N 1
ATOM 721 C CA . LEU A 1 89 ? -1.726 9.019 11.247 1.00 75.81 89 LEU A CA 1
ATOM 722 C C . LEU A 1 89 ? -2.184 10.268 12.013 1.00 75.81 89 LEU A C 1
ATOM 724 O O . LEU A 1 89 ? -2.315 10.204 13.234 1.00 75.81 89 LEU A O 1
ATOM 728 N N . LYS A 1 90 ? -2.435 11.387 11.318 1.00 77.06 90 LYS A N 1
ATOM 729 C CA . LYS A 1 90 ? -2.726 12.684 11.953 1.00 77.06 90 LYS A CA 1
ATOM 730 C C . LYS A 1 90 ? -4.218 12.982 12.154 1.00 77.06 90 LYS A C 1
ATOM 732 O O . LYS A 1 90 ? -4.564 13.628 13.136 1.00 77.06 90 LYS A O 1
ATOM 737 N N . SER A 1 91 ? -5.100 12.554 11.247 1.00 58.47 91 SER A N 1
ATOM 738 C CA . SER A 1 91 ? -6.425 13.194 11.093 1.00 58.47 91 SER A CA 1
ATOM 739 C C . SER A 1 91 ? -7.626 12.410 11.611 1.00 58.47 91 SER A C 1
ATOM 741 O O . SER A 1 91 ? -8.723 12.955 11.629 1.00 58.47 91 SER A O 1
ATOM 743 N N . THR A 1 92 ? -7.495 11.148 12.017 1.00 60.53 92 THR A N 1
ATOM 744 C CA . THR A 1 92 ? -8.671 10.375 12.447 1.00 60.53 92 THR A CA 1
ATOM 745 C C . THR A 1 92 ? -8.439 9.755 13.829 1.00 60.53 92 THR A C 1
ATOM 747 O O . THR A 1 92 ? -7.603 8.869 13.971 1.00 60.53 92 THR A O 1
ATOM 750 N N . PRO A 1 93 ? -9.150 10.176 14.890 1.00 65.81 93 PRO A N 1
ATOM 751 C CA . PRO A 1 93 ? -9.264 9.365 16.099 1.00 65.81 93 PRO A CA 1
ATOM 752 C C . PRO A 1 93 ? -10.095 8.101 15.792 1.00 65.81 93 PRO A C 1
ATOM 754 O O . PRO A 1 93 ? -10.845 8.080 14.809 1.00 65.81 93 PRO A O 1
ATOM 757 N N . PRO A 1 94 ? -9.950 6.997 16.551 1.00 66.56 94 PRO A N 1
ATOM 758 C CA . PRO A 1 94 ? -10.807 5.824 16.381 1.00 66.56 94 PRO A CA 1
ATOM 759 C C . PRO A 1 94 ? -12.270 6.233 16.560 1.00 66.56 94 PRO A C 1
ATOM 761 O O . PRO A 1 94 ? -12.599 6.899 17.539 1.00 66.56 94 PRO A O 1
ATOM 764 N N . ASN A 1 95 ? -13.143 5.855 15.622 1.00 73.19 95 ASN A N 1
ATOM 765 C CA . ASN A 1 95 ? -14.573 6.069 15.800 1.00 73.19 95 ASN A CA 1
ATOM 766 C C . ASN A 1 95 ? -15.068 5.094 16.879 1.00 73.19 95 ASN A C 1
ATOM 768 O O . ASN A 1 95 ? -15.277 3.909 16.614 1.00 73.19 95 ASN A O 1
ATOM 772 N N . TYR A 1 96 ? -15.207 5.601 18.103 1.00 78.75 96 TYR A N 1
ATOM 773 C CA . TYR A 1 96 ? -15.697 4.825 19.237 1.00 78.75 96 TYR A CA 1
ATOM 774 C C . TYR A 1 96 ? -17.220 4.707 19.262 1.00 78.75 96 TYR A C 1
ATOM 776 O O . TYR A 1 96 ? -17.725 3.883 20.004 1.00 78.75 96 TYR A O 1
ATOM 784 N N . GLU A 1 97 ? -17.966 5.430 18.427 1.00 83.00 97 GLU A N 1
ATOM 785 C CA . GLU A 1 97 ? -19.431 5.457 18.496 1.00 83.00 97 GLU A CA 1
ATOM 786 C C . GLU A 1 97 ? -20.044 4.062 18.300 1.00 83.00 97 GLU A C 1
ATOM 788 O O . GLU A 1 97 ? -20.956 3.647 19.016 1.00 83.00 97 GLU A O 1
ATOM 793 N N . ARG A 1 98 ? -19.511 3.297 17.341 1.00 81.88 98 ARG A N 1
ATOM 794 C CA . ARG A 1 98 ? -19.951 1.919 17.098 1.00 81.88 98 ARG A CA 1
ATOM 795 C C . ARG A 1 98 ? -19.486 0.978 18.209 1.00 81.88 98 ARG A C 1
ATOM 797 O O . ARG A 1 98 ? -20.244 0.100 18.608 1.00 81.88 98 ARG A O 1
ATOM 804 N N . LEU A 1 99 ? -18.273 1.192 18.722 1.00 85.44 99 LEU A N 1
ATOM 805 C CA . LEU A 1 99 ? -17.723 0.414 19.826 1.00 85.44 99 LEU A CA 1
ATOM 806 C C . LEU A 1 99 ? -18.548 0.617 21.100 1.00 85.44 99 LEU A C 1
ATOM 808 O O . LEU A 1 99 ? -18.958 -0.358 21.711 1.00 85.44 99 LEU A O 1
ATOM 812 N N . ASP A 1 100 ? -18.852 1.857 21.464 1.00 87.00 100 ASP A N 1
ATOM 813 C CA . ASP A 1 100 ? -19.598 2.212 22.668 1.00 87.00 100 ASP A CA 1
ATOM 814 C C . ASP A 1 100 ? -21.017 1.619 22.633 1.00 87.00 100 ASP A C 1
ATOM 816 O O . ASP A 1 100 ? -21.475 1.060 23.631 1.00 87.00 100 ASP A O 1
ATOM 820 N N . LYS A 1 101 ? -21.675 1.614 21.461 1.00 88.25 101 LYS A N 1
ATOM 821 C CA . LYS A 1 101 ? -22.969 0.931 21.251 1.00 88.25 101 LYS A CA 1
ATOM 822 C C . LYS A 1 101 ? -22.893 -0.583 21.465 1.00 88.25 101 LYS A C 1
ATOM 824 O O . LYS A 1 101 ? -23.856 -1.177 21.945 1.00 88.25 101 LYS A O 1
ATOM 829 N N . VAL A 1 102 ? -21.781 -1.217 21.089 1.00 85.81 102 VAL A N 1
ATOM 830 C CA . VAL A 1 102 ? -21.559 -2.655 21.313 1.00 85.81 102 VAL A CA 1
ATOM 831 C C . VAL A 1 102 ? -21.237 -2.908 22.785 1.00 85.81 102 VAL A C 1
ATOM 833 O O . VAL A 1 102 ? -21.885 -3.744 23.402 1.00 85.81 102 VAL A O 1
ATOM 836 N N . LEU A 1 103 ? -20.328 -2.134 23.386 1.00 86.56 103 LEU A N 1
ATOM 837 C CA . LEU A 1 103 ? -19.923 -2.261 24.792 1.00 86.56 103 LEU A CA 1
ATOM 838 C C . LEU A 1 103 ? -21.074 -2.019 25.779 1.00 86.56 103 LEU A C 1
ATOM 840 O O . LEU A 1 103 ? -21.045 -2.579 26.875 1.00 86.56 103 LEU A O 1
ATOM 844 N N . ALA A 1 104 ? -22.084 -1.226 25.410 1.00 88.88 104 ALA A N 1
ATOM 845 C CA . ALA A 1 104 ? -23.280 -0.999 26.223 1.00 88.88 104 ALA A CA 1
ATOM 846 C C . ALA A 1 104 ? -24.148 -2.260 26.404 1.00 88.88 104 ALA A C 1
ATOM 848 O O . ALA A 1 104 ? -24.908 -2.342 27.366 1.00 88.88 104 ALA A O 1
ATOM 849 N N . LYS A 1 105 ? -24.032 -3.249 25.506 1.00 88.69 105 LYS A N 1
ATOM 850 C CA . LYS A 1 105 ? -24.797 -4.507 25.571 1.00 88.69 105 LYS A CA 1
ATOM 851 C C . LYS A 1 105 ? -24.187 -5.552 26.508 1.00 88.69 105 LYS A C 1
ATOM 853 O O . LYS A 1 105 ? -24.858 -6.529 26.815 1.00 88.69 105 LYS A O 1
ATOM 858 N N . TYR A 1 106 ? -22.942 -5.350 26.940 1.00 87.00 106 TYR A N 1
ATOM 859 C CA . TYR A 1 106 ? -22.174 -6.310 27.733 1.00 87.00 106 TYR A CA 1
ATOM 860 C C . TYR A 1 106 ? -21.864 -5.759 29.125 1.00 87.00 106 TYR A C 1
ATOM 862 O O . TYR A 1 106 ? -21.580 -4.565 29.285 1.00 87.00 106 TYR A O 1
ATOM 870 N N . LYS A 1 107 ? -21.866 -6.624 30.139 1.00 88.25 107 LYS A N 1
ATOM 871 C CA . LYS A 1 107 ? -21.441 -6.278 31.506 1.00 88.25 107 LYS A CA 1
ATOM 872 C C . LYS A 1 107 ? -19.915 -6.276 31.635 1.00 88.25 107 LYS A C 1
ATOM 874 O O . LYS A 1 107 ? -19.188 -6.747 30.761 1.00 88.25 107 LYS A O 1
ATOM 879 N N . GLU A 1 108 ? -19.410 -5.684 32.713 1.00 83.31 108 GLU A N 1
ATOM 880 C CA . GLU A 1 108 ? -17.982 -5.760 33.043 1.00 83.31 108 GLU A CA 1
ATOM 881 C C . GLU A 1 108 ? -17.565 -7.220 33.272 1.00 83.31 108 GLU A C 1
ATOM 883 O O . GLU A 1 108 ? -18.307 -7.998 33.866 1.00 83.31 108 GLU A O 1
ATOM 888 N N . GLY A 1 109 ? -16.403 -7.610 32.742 1.00 82.62 109 GLY A N 1
ATOM 889 C CA . GLY A 1 109 ? -15.902 -8.988 32.801 1.00 82.62 109 GLY A CA 1
ATOM 890 C C . GLY A 1 109 ? -16.474 -9.950 31.752 1.00 82.62 109 GLY A C 1
ATOM 891 O O . GLY A 1 109 ? -15.948 -11.053 31.609 1.00 82.62 109 GLY A O 1
ATOM 892 N N . GLU A 1 110 ? -17.490 -9.555 30.978 1.00 86.62 110 GLU A N 1
ATOM 893 C CA . GLU A 1 110 ? -18.014 -10.399 29.903 1.00 86.62 110 GLU A CA 1
ATOM 894 C C . GLU A 1 110 ? -17.079 -10.449 28.689 1.00 86.62 110 GLU A C 1
ATOM 896 O O . GLU A 1 110 ? -16.359 -9.499 28.350 1.00 86.62 110 GLU A O 1
ATOM 901 N N . MET A 1 111 ? -17.116 -11.603 28.027 1.00 85.81 111 MET A N 1
ATOM 902 C CA . MET A 1 111 ? -16.336 -11.893 26.837 1.00 85.81 111 MET A CA 1
ATOM 903 C C . MET A 1 111 ? -17.120 -11.491 25.587 1.00 85.81 111 MET A C 1
ATOM 905 O O . MET A 1 111 ? -18.227 -11.970 25.346 1.00 85.81 111 MET A O 1
ATOM 909 N N . ILE A 1 112 ? -16.5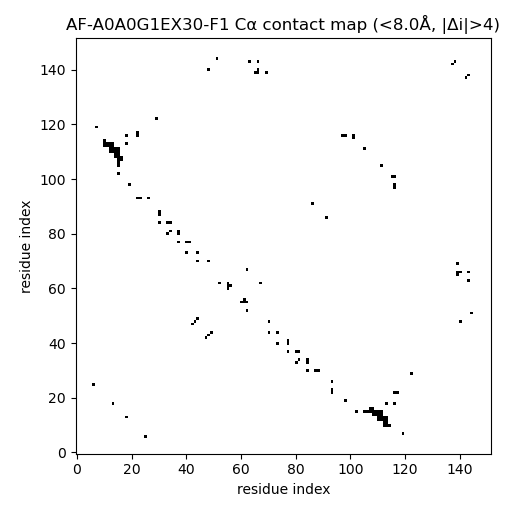20 -10.641 24.762 1.00 85.38 112 ILE A N 1
ATOM 910 C CA . ILE A 1 112 ? -17.097 -10.110 23.530 1.00 85.38 112 ILE A CA 1
ATOM 911 C C . ILE A 1 112 ? -16.399 -10.757 22.340 1.00 85.38 112 ILE A C 1
ATOM 913 O O . ILE A 1 112 ? -15.186 -10.978 22.344 1.00 85.38 112 ILE A O 1
ATOM 917 N N . LYS A 1 113 ? -17.160 -11.056 21.289 1.00 84.62 113 LYS A N 1
ATOM 918 C CA . LYS A 1 113 ? -16.586 -11.518 20.025 1.00 84.62 113 LYS A CA 1
ATOM 919 C C . LYS A 1 113 ? -15.897 -10.359 19.317 1.00 84.62 113 LYS A C 1
ATOM 921 O O . LYS A 1 113 ? -16.516 -9.336 19.032 1.00 84.62 113 LYS A O 1
ATOM 926 N N . THR A 1 114 ? -14.654 -10.571 18.898 1.00 81.12 114 THR A N 1
ATOM 927 C CA . THR A 1 114 ? -13.871 -9.573 18.153 1.00 81.12 114 THR A CA 1
ATOM 928 C C . THR A 1 114 ? -14.572 -9.073 16.874 1.00 81.12 114 THR A C 1
ATOM 930 O O . THR A 1 114 ? -14.413 -7.912 16.506 1.00 81.12 114 THR A O 1
ATOM 933 N N . ARG A 1 115 ? -15.417 -9.897 16.228 1.00 77.56 115 ARG A N 1
ATOM 934 C CA . ARG A 1 115 ? -16.174 -9.524 15.011 1.00 77.56 115 ARG A CA 1
ATOM 935 C C . ARG A 1 115 ? -17.185 -8.394 15.223 1.00 77.56 115 ARG A C 1
ATOM 937 O O . ARG A 1 115 ? -17.531 -7.708 14.269 1.00 77.56 115 ARG A O 1
ATOM 944 N N . GLU A 1 116 ? -17.679 -8.220 16.443 1.00 80.19 116 GLU A N 1
ATOM 945 C CA . GLU A 1 116 ? -18.635 -7.153 16.758 1.00 80.19 116 GLU A CA 1
ATOM 946 C C . GLU A 1 116 ? -17.935 -5.807 16.986 1.00 80.19 116 GLU A C 1
ATOM 948 O O . GLU A 1 116 ? -18.554 -4.754 16.858 1.00 80.19 116 GLU A O 1
ATOM 953 N N . ILE A 1 117 ? -16.634 -5.850 17.282 1.00 79.44 117 ILE A N 1
ATOM 954 C CA . ILE A 1 117 ? -15.801 -4.694 17.619 1.00 79.44 117 ILE A CA 1
ATOM 955 C C . ILE A 1 117 ? -15.003 -4.203 16.405 1.00 79.44 117 ILE A C 1
ATOM 957 O O . ILE A 1 117 ? -14.884 -2.995 16.197 1.00 79.44 117 ILE A O 1
ATOM 961 N N . LEU A 1 118 ? -14.445 -5.121 15.611 1.00 78.19 118 LEU A N 1
ATOM 962 C CA . LEU A 1 118 ? -13.586 -4.791 14.475 1.00 78.19 118 LEU A CA 1
ATOM 963 C C . LEU A 1 118 ? -14.390 -4.671 13.172 1.00 78.19 118 LEU A C 1
ATOM 965 O O . LEU A 1 118 ? -15.173 -5.555 12.821 1.00 78.19 118 LEU A O 1
ATOM 969 N N . ASP A 1 119 ? -14.158 -3.589 12.424 1.00 77.56 119 ASP A N 1
ATOM 970 C CA . ASP A 1 119 ? -14.765 -3.374 11.108 1.00 77.56 119 ASP A CA 1
ATOM 971 C C . ASP A 1 119 ? -13.834 -3.860 9.988 1.00 77.56 119 ASP A C 1
ATOM 973 O O . ASP A 1 119 ? -12.917 -3.159 9.557 1.00 77.56 119 ASP A O 1
ATOM 977 N N . PHE A 1 120 ? -14.093 -5.072 9.494 1.00 76.12 120 PHE A N 1
ATOM 978 C CA . PHE A 1 120 ? -13.308 -5.712 8.431 1.00 76.12 120 PHE A CA 1
ATOM 979 C C . PHE A 1 120 ? -13.364 -4.984 7.080 1.00 76.12 120 PHE A C 1
ATOM 981 O O . PHE A 1 120 ? -12.551 -5.263 6.197 1.00 76.12 120 PHE A O 1
ATOM 988 N N . ARG A 1 121 ? -14.303 -4.049 6.876 1.00 80.00 121 ARG A N 1
ATOM 989 C CA . ARG A 1 121 ? -14.476 -3.382 5.574 1.00 80.00 121 ARG A CA 1
ATOM 990 C C . ARG A 1 121 ? -13.230 -2.604 5.160 1.00 80.00 121 ARG A C 1
ATOM 992 O O . ARG A 1 121 ? -12.826 -2.682 4.004 1.00 80.00 121 ARG A O 1
ATOM 999 N N . TYR A 1 122 ? -12.611 -1.888 6.096 1.00 73.81 122 TYR A N 1
ATOM 1000 C CA . TYR A 1 122 ? -11.408 -1.100 5.817 1.00 73.81 122 TYR A CA 1
ATOM 1001 C C . TYR A 1 122 ? -10.207 -1.983 5.474 1.00 73.81 122 TYR A C 1
ATOM 1003 O O . TYR A 1 122 ? -9.425 -1.639 4.593 1.00 73.81 122 TYR A O 1
ATOM 1011 N N . GLU A 1 123 ? -10.088 -3.144 6.116 1.00 76.12 123 GLU A N 1
ATOM 1012 C CA . GLU A 1 123 ? -9.010 -4.094 5.841 1.00 76.12 123 GLU A CA 1
ATOM 1013 C C . GLU A 1 123 ? -9.134 -4.688 4.436 1.00 76.12 123 GLU A C 1
ATOM 1015 O O . GLU A 1 123 ? -8.154 -4.700 3.694 1.00 76.12 123 GLU A O 1
ATOM 1020 N N . ILE A 1 124 ? -10.341 -5.101 4.031 1.00 83.06 124 ILE A N 1
ATOM 1021 C CA . ILE A 1 124 ? -10.593 -5.625 2.679 1.00 83.06 124 ILE A CA 1
ATOM 1022 C C . ILE A 1 124 ? -10.234 -4.579 1.617 1.00 83.06 124 ILE A C 1
ATOM 1024 O O . ILE A 1 124 ? -9.551 -4.903 0.647 1.00 83.06 124 ILE A O 1
ATOM 1028 N N . VAL A 1 125 ? -10.643 -3.321 1.810 1.00 84.50 125 VAL A N 1
ATOM 1029 C CA . VAL A 1 125 ? -10.317 -2.227 0.877 1.00 84.50 125 VAL A CA 1
ATOM 1030 C C . VAL A 1 125 ? -8.803 -2.060 0.728 1.00 84.50 125 VAL A C 1
ATOM 1032 O O . VAL A 1 125 ? -8.310 -1.926 -0.392 1.00 84.50 125 VAL A O 1
ATOM 1035 N N . ILE A 1 126 ? -8.055 -2.118 1.833 1.00 80.88 126 ILE A N 1
ATOM 1036 C CA . ILE A 1 126 ? -6.593 -2.008 1.805 1.00 80.88 126 ILE A CA 1
ATOM 1037 C C . ILE A 1 126 ? -5.971 -3.205 1.083 1.00 80.88 126 ILE A C 1
ATOM 1039 O O . ILE A 1 126 ? -5.110 -2.999 0.236 1.00 80.88 126 ILE A O 1
ATOM 1043 N N . PHE A 1 127 ? -6.409 -4.439 1.344 1.00 84.12 127 PHE A N 1
ATOM 1044 C CA . PHE A 1 127 ? -5.875 -5.618 0.651 1.00 84.12 127 PHE A CA 1
ATOM 1045 C C . PHE A 1 127 ? -6.128 -5.593 -0.857 1.00 84.12 127 PHE A C 1
ATOM 1047 O O . PHE A 1 127 ? -5.234 -5.942 -1.628 1.00 84.12 127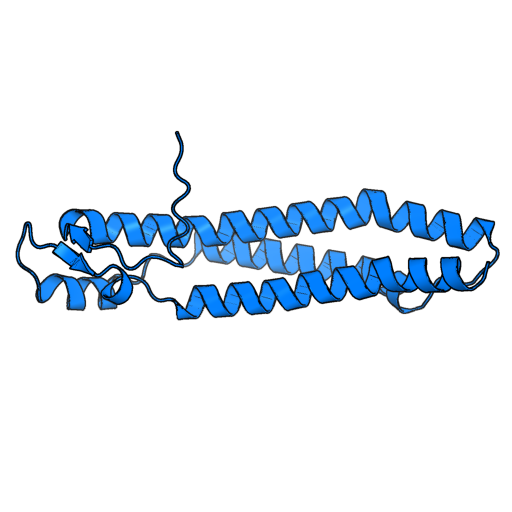 PHE A O 1
ATOM 1054 N N . VAL A 1 128 ? -7.307 -5.142 -1.288 1.00 88.94 128 VAL A N 1
ATOM 1055 C CA . VAL A 1 128 ? -7.604 -4.966 -2.717 1.00 88.94 128 VAL A CA 1
ATOM 1056 C C . VAL A 1 128 ? -6.674 -3.916 -3.324 1.00 88.94 128 VAL A C 1
ATOM 1058 O O . VAL A 1 128 ? -6.049 -4.170 -4.351 1.00 88.94 128 VAL A O 1
ATOM 1061 N N . LEU A 1 129 ? -6.519 -2.766 -2.663 1.00 85.19 129 LEU A N 1
ATOM 1062 C CA . LEU A 1 129 ? -5.618 -1.702 -3.108 1.00 85.19 129 LEU A CA 1
ATOM 1063 C C . LEU A 1 129 ? -4.157 -2.177 -3.185 1.00 85.19 129 LEU A C 1
ATOM 1065 O O . LEU A 1 129 ? -3.466 -1.889 -4.160 1.00 85.19 129 LEU A O 1
ATOM 1069 N N . LEU A 1 130 ? -3.705 -2.963 -2.205 1.00 85.19 130 LEU A N 1
ATOM 1070 C CA . LEU A 1 130 ? -2.382 -3.588 -2.206 1.00 85.19 130 LEU A CA 1
ATOM 1071 C C . LEU A 1 130 ? -2.206 -4.548 -3.380 1.00 85.19 130 LEU A C 1
ATOM 1073 O O . LEU A 1 130 ? -1.192 -4.477 -4.070 1.00 85.19 130 LEU A O 1
ATOM 1077 N N . GLY A 1 131 ? -3.192 -5.407 -3.633 1.00 89.31 131 GLY A N 1
ATOM 1078 C CA . GLY A 1 131 ? -3.168 -6.331 -4.764 1.00 89.31 131 GLY A CA 1
ATOM 1079 C C . GLY A 1 131 ? -3.048 -5.603 -6.102 1.00 89.31 131 GLY A C 1
ATOM 1080 O O . GLY A 1 131 ? -2.260 -6.014 -6.950 1.00 89.31 131 GLY A O 1
ATOM 1081 N N . VAL A 1 132 ? -3.753 -4.481 -6.267 1.00 90.31 132 VAL A N 1
ATOM 1082 C CA . VAL A 1 132 ? -3.670 -3.652 -7.480 1.00 90.31 132 VAL A CA 1
ATOM 1083 C C . VAL A 1 132 ? -2.280 -3.030 -7.639 1.00 90.31 132 VAL A C 1
ATOM 1085 O O . VAL A 1 132 ? -1.691 -3.130 -8.715 1.00 90.31 132 VAL A O 1
ATOM 1088 N N . ILE A 1 133 ? -1.722 -2.432 -6.579 1.00 84.88 133 ILE A N 1
ATOM 1089 C CA . ILE A 1 133 ? -0.389 -1.803 -6.623 1.00 84.88 133 ILE A CA 1
ATOM 1090 C C . ILE A 1 133 ? 0.696 -2.844 -6.917 1.00 84.88 133 ILE A C 1
ATOM 1092 O O . ILE A 1 133 ? 1.536 -2.641 -7.794 1.00 84.88 133 ILE A O 1
ATOM 1096 N N . VAL A 1 134 ? 0.676 -3.973 -6.209 1.00 85.75 134 VAL A N 1
ATOM 1097 C CA . VAL A 1 134 ? 1.668 -5.040 -6.389 1.00 85.75 134 VAL A CA 1
ATOM 1098 C C . VAL A 1 134 ? 1.512 -5.701 -7.758 1.00 85.75 134 VAL A C 1
ATOM 1100 O O . VAL A 1 134 ? 2.510 -5.945 -8.432 1.00 85.75 134 VAL A O 1
ATOM 1103 N N . GLY A 1 135 ? 0.278 -5.933 -8.211 1.00 88.69 135 GLY A N 1
ATOM 1104 C CA . GLY A 1 135 ? 0.002 -6.466 -9.544 1.00 88.69 135 GLY A CA 1
ATOM 1105 C C . GLY A 1 135 ? 0.548 -5.562 -10.648 1.00 88.69 135 GLY A C 1
ATOM 1106 O O . GLY A 1 135 ? 1.215 -6.042 -11.564 1.00 88.69 135 GLY A O 1
ATOM 1107 N N . TYR A 1 136 ? 0.358 -4.247 -10.519 1.00 87.25 136 TYR A N 1
ATOM 1108 C CA . TYR A 1 136 ? 0.962 -3.277 -11.429 1.00 87.25 136 TYR A CA 1
ATOM 1109 C C . TYR A 1 136 ? 2.496 -3.363 -11.433 1.00 87.25 136 TYR A C 1
ATOM 1111 O O . TYR A 1 136 ? 3.102 -3.430 -12.502 1.00 87.25 136 TYR A O 1
ATOM 1119 N N . LEU A 1 137 ? 3.131 -3.417 -10.256 1.00 83.19 137 LEU A N 1
ATOM 1120 C CA . LEU A 1 137 ? 4.589 -3.542 -10.146 1.00 83.19 137 LEU A CA 1
ATOM 1121 C C . LEU A 1 137 ? 5.109 -4.815 -10.820 1.00 83.19 137 LEU A C 1
ATOM 1123 O O . LEU A 1 137 ? 6.128 -4.769 -11.509 1.00 83.19 137 LEU A O 1
ATOM 1127 N N . VAL A 1 138 ? 4.406 -5.936 -10.661 1.00 85.31 138 VAL A N 1
ATOM 1128 C CA . VAL A 1 138 ? 4.752 -7.201 -11.316 1.00 85.31 138 VAL A CA 1
ATOM 1129 C C . VAL A 1 138 ? 4.661 -7.067 -12.832 1.00 85.31 138 VAL A C 1
ATOM 1131 O O . VAL A 1 138 ? 5.632 -7.372 -13.520 1.00 85.31 138 VAL A O 1
ATOM 1134 N N . LEU A 1 139 ? 3.545 -6.566 -13.362 1.00 85.62 139 LEU A N 1
ATOM 1135 C CA . LEU A 1 139 ? 3.376 -6.392 -14.808 1.00 85.62 139 LEU A CA 1
ATOM 1136 C C . LEU A 1 139 ? 4.419 -5.437 -15.388 1.00 85.62 139 LEU A C 1
ATOM 1138 O O . LEU A 1 139 ? 4.968 -5.682 -16.457 1.00 85.62 139 LEU A O 1
ATOM 1142 N N . SER A 1 140 ? 4.730 -4.372 -14.657 1.00 82.56 140 SER A N 1
ATOM 1143 C CA . SER A 1 140 ? 5.706 -3.384 -15.082 1.00 82.56 140 SER A CA 1
ATOM 1144 C C . SER A 1 140 ? 7.147 -3.893 -15.072 1.00 82.56 140 SER A C 1
ATOM 1146 O O . SER A 1 140 ? 7.943 -3.353 -15.832 1.00 82.56 140 SER A O 1
ATOM 1148 N N . ASN A 1 141 ? 7.518 -4.824 -14.192 1.00 81.62 141 ASN A N 1
ATOM 1149 C CA . ASN A 1 141 ? 8.917 -5.239 -14.034 1.00 81.62 141 ASN A CA 1
ATOM 1150 C C . ASN A 1 141 ? 9.169 -6.638 -14.600 1.00 81.62 141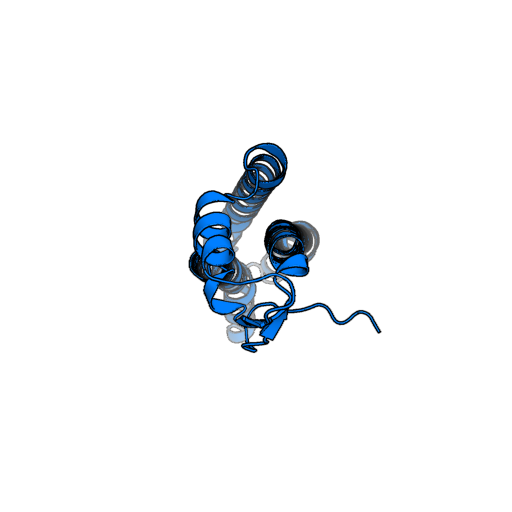 ASN A C 1
ATOM 1152 O O . ASN A 1 141 ? 10.149 -6.843 -15.304 1.00 81.62 141 ASN A O 1
ATOM 1156 N N . ILE A 1 142 ? 8.281 -7.597 -14.334 1.00 83.88 142 ILE A N 1
ATOM 1157 C CA . ILE A 1 142 ? 8.478 -9.011 -14.676 1.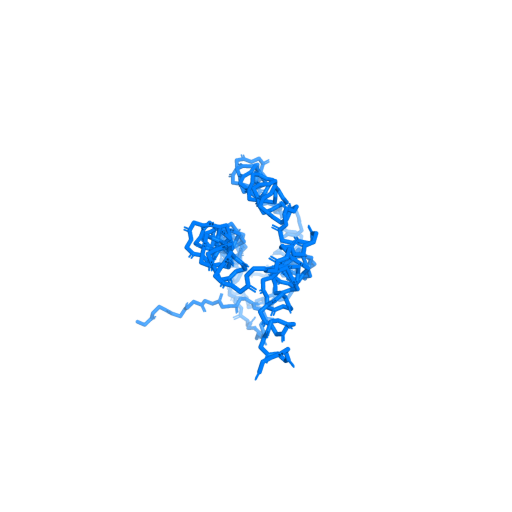00 83.88 142 ILE A CA 1
ATOM 1158 C C . ILE A 1 142 ? 8.178 -9.288 -16.150 1.00 83.88 142 ILE A C 1
ATOM 1160 O O . ILE A 1 142 ? 8.949 -9.986 -16.802 1.00 83.88 142 ILE A O 1
ATOM 1164 N N . VAL A 1 143 ? 7.098 -8.731 -16.706 1.00 83.06 143 VAL A N 1
ATOM 1165 C CA . VAL A 1 143 ? 6.734 -8.979 -18.116 1.00 83.06 143 VAL A CA 1
ATOM 1166 C C . VAL A 1 143 ? 7.822 -8.500 -19.089 1.00 83.06 143 VAL A C 1
ATOM 1168 O O . VAL A 1 143 ? 8.189 -9.265 -19.977 1.00 83.06 143 VAL A O 1
ATOM 1171 N N . PRO A 1 144 ? 8.414 -7.302 -18.926 1.00 79.69 144 PRO A N 1
ATOM 1172 C CA . PRO A 1 144 ? 9.554 -6.874 -19.735 1.00 79.69 144 PRO A CA 1
ATOM 1173 C C . PRO A 1 144 ? 10.746 -7.825 -19.68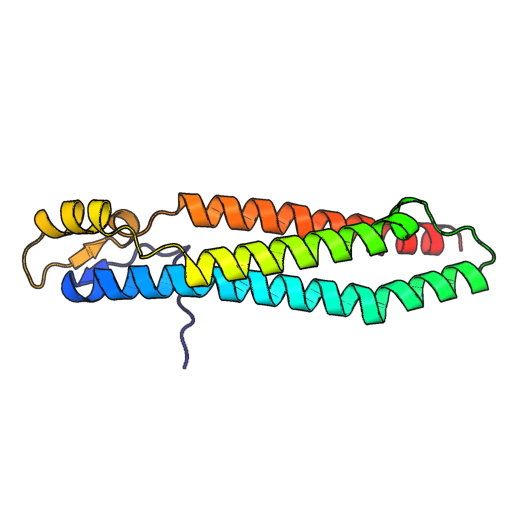0 1.00 79.69 144 PRO A C 1
ATOM 1175 O O . PRO A 1 144 ? 11.413 -8.004 -20.692 1.00 79.69 144 PRO A O 1
ATOM 1178 N N . ILE A 1 145 ? 11.017 -8.423 -18.517 1.00 81.62 145 ILE A N 1
ATOM 1179 C CA . ILE A 1 145 ? 12.101 -9.398 -18.356 1.00 81.62 145 ILE A CA 1
ATOM 1180 C C . ILE A 1 145 ? 11.763 -10.669 -19.132 1.00 81.62 145 ILE A C 1
ATOM 1182 O O . ILE A 1 145 ? 12.575 -11.125 -19.924 1.00 81.62 145 ILE A O 1
ATOM 1186 N N . TYR A 1 146 ? 10.548 -11.197 -18.969 1.00 82.38 146 TYR A N 1
ATOM 1187 C CA . TYR A 1 146 ? 10.098 -12.387 -19.695 1.00 82.38 146 TYR A CA 1
ATOM 1188 C C . TYR A 1 146 ? 10.125 -12.199 -21.212 1.00 82.38 146 TYR A C 1
ATOM 1190 O O . TYR A 1 146 ? 10.532 -13.103 -21.934 1.00 82.38 146 TYR A O 1
ATOM 1198 N N . ASN A 1 147 ? 9.725 -11.024 -21.700 1.00 80.06 147 ASN A N 1
ATOM 1199 C CA . ASN A 1 147 ? 9.766 -10.715 -23.127 1.00 80.06 147 ASN A CA 1
ATOM 1200 C C . ASN A 1 147 ? 11.199 -10.691 -23.672 1.00 80.06 147 ASN A C 1
ATOM 1202 O O . ASN A 1 147 ? 11.408 -11.111 -24.805 1.00 80.06 147 ASN A O 1
ATOM 1206 N N . LEU A 1 148 ? 12.174 -10.235 -22.878 1.00 77.94 148 LEU A N 1
ATOM 1207 C CA . LEU A 1 148 ? 13.586 -10.336 -23.244 1.00 77.94 148 LEU A CA 1
ATOM 1208 C C . LEU A 1 148 ? 14.062 -11.787 -23.213 1.00 77.94 148 LEU A C 1
ATOM 1210 O O . LEU A 1 148 ? 14.666 -12.244 -24.173 1.00 77.94 148 LEU A O 1
ATOM 1214 N N . THR A 1 149 ? 13.765 -12.520 -22.139 1.00 80.44 149 THR A N 1
ATOM 1215 C CA . THR A 1 149 ? 14.217 -13.906 -21.970 1.00 80.44 149 THR A CA 1
ATOM 1216 C C . THR A 1 149 ? 13.618 -14.854 -23.001 1.00 80.44 149 THR A C 1
ATOM 1218 O O . THR A 1 149 ? 14.298 -15.771 -23.406 1.00 80.44 149 THR A O 1
ATOM 1221 N N . ASN A 1 150 ? 12.385 -14.652 -23.466 1.00 76.06 150 ASN A N 1
ATOM 1222 C CA . ASN A 1 150 ? 11.807 -15.507 -24.510 1.00 76.06 150 ASN A CA 1
ATOM 1223 C C . ASN A 1 150 ? 12.361 -15.214 -25.914 1.00 76.06 150 ASN A C 1
ATOM 1225 O O . ASN A 1 150 ? 12.116 -15.990 -26.837 1.00 76.06 150 ASN A O 1
ATOM 1229 N N . LYS A 1 151 ? 13.032 -14.072 -26.105 1.00 68.25 151 LYS A N 1
ATOM 1230 C CA . LYS A 1 151 ? 13.583 -13.656 -27.401 1.00 68.25 151 LYS A CA 1
ATOM 1231 C C . LYS A 1 151 ? 14.979 -14.247 -27.663 1.00 68.25 151 LYS A C 1
ATOM 1233 O O . LYS A 1 151 ? 15.421 -14.212 -28.810 1.00 68.25 151 LYS A O 1
ATOM 1238 N N . TYR A 1 152 ? 15.637 -14.785 -26.632 1.00 60.50 152 TYR A N 1
ATOM 1239 C CA . TYR A 1 152 ? 16.987 -15.361 -26.655 1.00 60.50 152 TYR A CA 1
ATOM 1240 C C . TYR A 1 152 ? 17.002 -16.752 -26.021 1.00 60.50 152 TYR A C 1
ATOM 1242 O O . TYR A 1 152 ? 17.832 -17.577 -26.460 1.00 60.50 152 TYR A O 1
#

Foldseek 3Di:
DPPPPPVPDDFDWDFLVCLVVVLVSVLVVLLVVLVVLLVVLVCCLPPQLVVLVVVCVVVVHDQDPLSVCVNVVSVVSSVVSVVVSVCSVPPDDRPCVQVVVQSVVDDGGDIDTSVSRDDCPVVVVSVVVSCVVVVSVCCSRVVSVVVVVVVD

Radius of gyration: 21.58 Å; Cα contacts (8 Å, |Δi|>4): 80; chains: 1; bounding box: 48×29×61 Å

Nearest PDB structures (foldseek):
  7jgb-assembly1_2  TM=5.361E-01  e=8.631E+00  Mycolicibacterium smegmatis
  8a6x-assembly1_B  TM=3.623E-01  e=4.094E+00  Pseudomonas putida KT2440

Solvent-accessible surface area (backbone atoms only — not comparable to full-atom values): 8951 Å² total; per-residue (Å²): 134,86,77,76,76,72,85,80,84,66,91,46,72,41,46,53,82,51,51,65,55,50,56,54,50,59,59,58,48,54,52,54,54,55,51,51,51,42,51,52,52,50,49,42,59,73,60,46,50,59,54,52,56,48,53,29,59,76,69,74,46,84,76,56,69,60,51,69,49,40,61,58,49,52,52,49,51,42,50,51,50,52,50,51,42,52,47,58,74,72,71,59,78,83,79,50,70,65,42,53,62,50,54,72,78,51,59,91,83,37,72,38,55,46,72,77,67,53,73,62,67,62,56,53,54,49,52,52,52,48,51,52,54,51,49,48,52,45,57,42,54,50,49,61,49,50,59,53,60,75,73,108